Protein AF-A0AAD4IG15-F1 (afdb_monomer_lite)

Foldseek 3Di:
DDPPPDCPLQVLVVVPPPQDPVNDDDDDPQPGLQNCVQPVVDDQCNDPPRNVVDVVVVVSVVVVVQSLLLVCLVDVVQLQDAWDFPDDVQCDPHNPDGHIQGQQDWDDPDPNDDTDRNSQVSDQCCPVVSHDHRDDDDDDPVCVVPVSDRPDPPDD

pLDDT: mean 74.79, std 19.44, range [25.77, 97.5]

Sequence (156 aa):
MQVKNYYQVQNFIYGLSFVNSADTISTDAGINPHGLGHTGVGGDIRDIYSSPNDPLFWLHHIQLDYMWALWQARDPARLTDISGPRTIEGFGPSPDAVEQSTVDKSVWMGFMGDDIEAGALLDTMNREAGGVLCYKYEDSPLLAVRNLQIPRSQKA

Organism: NCBI:txid48097

Structure (mmCIF, N/CA/C/O backbone):
data_AF-A0AAD4IG15-F1
#
_entry.id   AF-A0AAD4IG15-F1
#
loop_
_atom_site.group_PDB
_atom_site.id
_atom_site.type_symbol
_atom_site.label_atom_id
_atom_site.label_alt_id
_atom_site.label_comp_id
_atom_site.label_asym_id
_atom_site.label_entity_id
_atom_site.label_seq_id
_atom_site.pdbx_PDB_ins_code
_atom_site.Cartn_x
_atom_site.Cartn_y
_atom_site.Cartn_z
_atom_site.occupancy
_atom_site.B_iso_or_equiv
_atom_site.auth_seq_id
_atom_site.auth_comp_id
_atom_site.auth_asym_id
_atom_site.auth_atom_id
_atom_site.pdbx_PDB_model_num
ATOM 1 N N . MET A 1 1 ? 0.345 25.148 14.067 1.00 33.22 1 MET A N 1
ATOM 2 C CA . MET A 1 1 ? 0.190 24.025 13.122 1.00 33.22 1 MET A CA 1
ATOM 3 C C . MET A 1 1 ? 1.005 22.873 13.688 1.00 33.22 1 MET A C 1
ATOM 5 O O . MET A 1 1 ? 2.217 23.003 13.778 1.00 33.22 1 MET A O 1
ATOM 9 N N . GLN A 1 2 ? 0.356 21.848 14.240 1.00 27.39 2 GLN A N 1
ATOM 10 C CA . GLN A 1 2 ? 1.059 20.704 14.826 1.00 27.39 2 GLN A CA 1
ATOM 11 C C . GLN A 1 2 ? 1.597 19.858 13.670 1.00 27.39 2 GLN A C 1
ATOM 13 O O . GLN A 1 2 ? 0.814 19.349 12.872 1.00 27.39 2 GLN A O 1
ATOM 18 N N . VAL A 1 3 ? 2.919 19.760 13.542 1.00 25.77 3 VAL A N 1
ATOM 19 C CA . VAL A 1 3 ? 3.549 18.844 12.588 1.00 25.77 3 VAL A CA 1
ATOM 20 C C . VAL A 1 3 ? 3.219 17.433 13.067 1.00 25.77 3 VAL A C 1
ATOM 22 O O . VAL A 1 3 ? 3.716 16.999 14.106 1.00 25.77 3 VAL A O 1
ATOM 25 N N . LYS A 1 4 ? 2.312 16.741 12.371 1.00 31.03 4 LYS A N 1
ATOM 26 C CA . LYS A 1 4 ? 2.096 15.314 12.603 1.00 31.03 4 LYS A CA 1
ATOM 27 C C . LYS A 1 4 ? 3.362 14.598 12.137 1.00 31.03 4 LYS A C 1
ATOM 29 O O . LYS A 1 4 ? 3.704 14.644 10.960 1.00 31.03 4 LYS A O 1
ATOM 34 N N . ASN A 1 5 ? 4.079 13.977 13.068 1.00 37.56 5 ASN A N 1
ATOM 35 C CA . ASN A 1 5 ? 5.175 13.077 12.734 1.00 37.56 5 ASN A CA 1
ATOM 36 C C . ASN A 1 5 ? 4.553 11.787 12.195 1.00 37.56 5 ASN A C 1
ATOM 38 O O . ASN A 1 5 ? 4.187 10.906 12.971 1.00 37.56 5 ASN A O 1
ATOM 42 N N . TYR A 1 6 ? 4.369 11.706 10.878 1.00 40.28 6 TYR A N 1
ATOM 43 C CA . TYR A 1 6 ? 3.882 10.494 10.231 1.00 40.28 6 TYR A CA 1
ATOM 44 C C . TYR A 1 6 ? 4.906 9.379 10.450 1.00 40.28 6 TYR A C 1
ATOM 46 O O . TYR A 1 6 ? 6.049 9.451 9.988 1.00 40.28 6 TYR A O 1
ATOM 54 N N . TYR A 1 7 ? 4.514 8.337 11.179 1.00 46.66 7 TYR A N 1
ATOM 55 C CA . TYR A 1 7 ? 5.307 7.118 11.258 1.00 46.66 7 TYR A CA 1
ATOM 56 C C . TYR A 1 7 ? 5.137 6.388 9.933 1.00 46.66 7 TYR A C 1
ATOM 58 O O . TYR A 1 7 ? 4.217 5.589 9.795 1.00 46.66 7 TYR A O 1
ATOM 66 N N . GLN A 1 8 ? 6.005 6.675 8.960 1.00 52.53 8 GLN A N 1
ATOM 67 C CA . GLN A 1 8 ? 6.015 5.943 7.697 1.00 52.53 8 GLN A CA 1
ATOM 68 C C . GLN A 1 8 ? 6.027 4.437 7.971 1.00 52.53 8 GLN A C 1
ATOM 70 O O . GLN A 1 8 ? 6.724 3.984 8.886 1.00 52.53 8 GLN A O 1
ATOM 75 N N . VAL A 1 9 ? 5.304 3.663 7.157 1.00 53.50 9 VAL A N 1
ATOM 76 C CA . VAL A 1 9 ? 5.337 2.192 7.208 1.00 53.50 9 VAL A CA 1
ATOM 77 C C . VAL A 1 9 ? 6.789 1.712 7.238 1.00 53.50 9 VAL A C 1
ATOM 79 O O . VAL A 1 9 ? 7.121 0.848 8.034 1.00 53.50 9 VAL A O 1
ATOM 82 N N . GLN A 1 10 ? 7.697 2.381 6.524 1.00 54.78 10 GLN A N 1
ATOM 83 C CA . GLN A 1 10 ? 9.131 2.102 6.570 1.00 54.78 10 GLN A CA 1
ATOM 84 C C . GLN A 1 10 ? 9.770 2.194 7.967 1.00 54.78 10 GLN A C 1
ATOM 86 O O . GLN A 1 10 ? 10.540 1.322 8.360 1.00 54.78 10 GLN A O 1
ATOM 91 N N . ASN A 1 11 ? 9.418 3.200 8.764 1.00 51.12 11 ASN A N 1
ATOM 92 C CA . ASN A 1 11 ? 9.900 3.321 10.143 1.00 51.12 11 ASN A CA 1
ATOM 93 C C . ASN A 1 11 ? 9.274 2.274 11.067 1.00 51.12 11 ASN A C 1
ATOM 95 O O . ASN A 1 11 ? 9.902 1.828 12.025 1.00 51.12 11 ASN A O 1
ATOM 99 N N . PHE A 1 12 ? 8.052 1.837 10.767 1.00 52.81 12 PHE A N 1
ATOM 100 C CA . PHE A 1 12 ? 7.450 0.693 11.437 1.00 52.81 12 PHE A CA 1
ATOM 101 C C . PHE A 1 12 ? 8.146 -0.620 11.086 1.00 52.81 12 PHE A C 1
ATOM 103 O O . PHE A 1 12 ? 8.389 -1.412 11.990 1.00 52.81 12 PHE A O 1
ATOM 110 N N . ILE A 1 13 ? 8.534 -0.812 9.826 1.00 55.16 13 ILE A N 1
ATOM 111 C CA . ILE A 1 13 ? 9.355 -1.939 9.376 1.00 55.16 13 ILE A CA 1
ATOM 112 C C . ILE A 1 13 ? 10.675 -1.964 10.142 1.00 55.16 13 ILE A C 1
ATOM 114 O O . ILE A 1 13 ? 11.043 -3.010 10.660 1.00 55.16 13 ILE A O 1
ATOM 118 N N . TYR A 1 14 ? 11.343 -0.820 10.303 1.00 52.53 14 TYR A N 1
ATOM 119 C CA . TYR A 1 14 ? 12.549 -0.731 11.132 1.00 52.53 14 TYR A CA 1
ATOM 120 C C . TYR A 1 14 ? 12.302 -1.041 12.613 1.00 52.53 14 TYR A C 1
ATOM 122 O O . TYR A 1 14 ? 13.178 -1.567 13.294 1.00 52.53 14 TYR A O 1
ATOM 130 N N . GLY A 1 15 ? 11.109 -0.727 13.120 1.00 47.38 15 GLY A N 1
ATOM 131 C CA . GLY A 1 15 ? 10.677 -1.059 14.479 1.00 47.38 15 GLY A CA 1
ATOM 132 C C . GLY A 1 15 ? 10.154 -2.492 14.653 1.00 47.38 15 GLY A C 1
ATOM 133 O O . GLY A 1 15 ? 9.906 -2.912 15.786 1.00 47.38 15 GLY A O 1
ATOM 134 N N . LEU A 1 16 ? 9.955 -3.249 13.570 1.00 53.47 16 LEU A N 1
ATOM 135 C CA . LEU A 1 16 ? 9.770 -4.694 13.610 1.00 53.47 16 LEU A CA 1
ATOM 136 C C . LEU A 1 16 ? 11.175 -5.296 13.720 1.00 53.47 16 LEU A C 1
ATOM 138 O O . LEU A 1 16 ? 11.913 -5.380 12.748 1.00 53.47 16 LEU A O 1
ATOM 142 N N . SER A 1 17 ? 11.569 -5.677 14.930 1.00 46.38 17 SER A N 1
ATOM 143 C CA . SER A 1 17 ? 12.915 -6.127 15.315 1.00 46.38 17 SER A CA 1
ATOM 144 C C . SER A 1 17 ? 13.363 -7.478 14.723 1.00 46.38 17 SER A C 1
ATOM 146 O O . SER A 1 17 ? 13.989 -8.286 15.409 1.00 46.38 17 SER A O 1
ATOM 148 N N . PHE A 1 18 ? 13.039 -7.759 13.459 1.00 45.78 18 PHE A N 1
ATOM 149 C CA . PHE A 1 18 ? 13.579 -8.899 12.719 1.00 45.78 18 PHE A CA 1
ATOM 150 C C . PHE A 1 18 ? 14.897 -8.570 12.003 1.00 45.78 18 PHE A C 1
ATOM 152 O O . PHE A 1 18 ? 15.659 -9.487 11.716 1.00 45.78 18 PHE A O 1
ATOM 159 N N . VAL A 1 19 ? 15.180 -7.288 11.743 1.00 43.41 19 VAL A N 1
ATOM 160 C CA . VAL A 1 19 ? 16.442 -6.825 11.149 1.00 43.41 19 VAL A CA 1
ATOM 161 C C . VAL A 1 19 ? 17.394 -6.458 12.285 1.00 43.41 19 VAL A C 1
ATOM 163 O O . VAL A 1 19 ? 17.076 -5.600 13.112 1.00 43.41 19 VAL A O 1
ATOM 166 N N . ASN A 1 20 ? 18.537 -7.139 12.379 1.00 49.00 20 ASN A N 1
ATOM 167 C CA . ASN A 1 20 ? 19.587 -6.758 13.322 1.00 49.00 20 ASN A CA 1
ATOM 168 C C . ASN A 1 20 ? 20.043 -5.329 12.998 1.00 49.00 20 ASN A C 1
ATOM 170 O O . ASN A 1 20 ? 20.046 -4.948 11.835 1.00 49.00 20 ASN A O 1
ATOM 174 N N . SER A 1 21 ? 20.500 -4.547 13.977 1.00 54.69 21 SER A N 1
ATOM 175 C CA . SER A 1 21 ? 21.070 -3.220 13.698 1.00 54.69 21 SER A CA 1
ATOM 176 C C . SER A 1 21 ? 22.253 -3.275 12.720 1.00 54.69 21 SER A C 1
ATOM 178 O O . SER A 1 21 ? 22.519 -2.295 12.033 1.00 54.69 21 SER A O 1
ATOM 180 N N . ALA A 1 22 ? 22.928 -4.427 12.633 1.00 52.38 22 ALA A N 1
ATOM 181 C CA . ALA A 1 22 ? 23.958 -4.724 11.637 1.00 52.38 22 ALA A CA 1
ATOM 182 C C . ALA A 1 22 ? 23.412 -5.004 10.218 1.00 52.38 22 ALA A C 1
ATOM 184 O O . ALA A 1 22 ? 24.139 -4.812 9.248 1.00 52.38 22 ALA A O 1
ATOM 185 N N . ASP A 1 23 ? 22.152 -5.430 10.105 1.00 48.62 23 ASP A N 1
ATOM 186 C CA . ASP A 1 23 ? 21.441 -5.693 8.846 1.00 48.62 23 ASP A CA 1
ATOM 187 C C . ASP A 1 23 ? 20.561 -4.494 8.426 1.00 48.62 23 ASP A C 1
ATOM 189 O O . ASP A 1 23 ? 19.913 -4.514 7.377 1.00 48.62 23 ASP A O 1
ATOM 193 N N . THR A 1 24 ? 20.513 -3.437 9.247 1.00 49.44 24 THR A N 1
ATOM 194 C CA . THR A 1 24 ? 19.783 -2.203 8.954 1.00 49.44 24 THR A CA 1
ATOM 195 C C . THR A 1 24 ? 20.543 -1.394 7.910 1.00 49.44 24 THR A C 1
ATOM 197 O O . THR A 1 24 ? 21.614 -0.853 8.179 1.00 4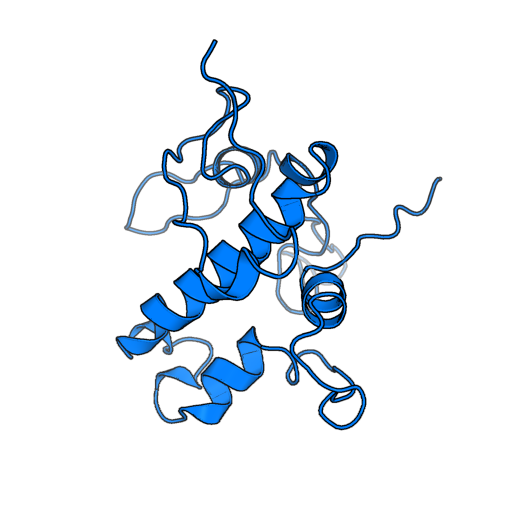9.44 24 THR A O 1
ATOM 200 N N . ILE A 1 25 ? 19.969 -1.265 6.717 1.00 51.50 25 ILE A N 1
ATOM 201 C CA . ILE A 1 25 ? 20.515 -0.409 5.662 1.00 51.50 25 ILE A CA 1
ATOM 202 C C . ILE A 1 25 ? 19.867 0.976 5.767 1.00 51.50 25 ILE A C 1
ATOM 204 O O . ILE A 1 25 ? 18.659 1.087 5.957 1.00 51.50 25 ILE A O 1
ATOM 208 N N . SER A 1 26 ? 20.665 2.040 5.647 1.00 50.50 26 SER A N 1
ATOM 209 C CA . SER A 1 26 ? 20.160 3.413 5.518 1.00 50.50 26 SER A CA 1
ATOM 210 C C . SER A 1 26 ? 19.257 3.523 4.281 1.00 50.50 26 SER A C 1
ATOM 212 O O . SER A 1 26 ? 19.725 3.290 3.168 1.00 50.50 26 SER A O 1
ATOM 214 N N . THR A 1 27 ? 17.978 3.871 4.454 1.00 46.50 27 THR A N 1
ATOM 215 C CA . THR A 1 27 ? 17.036 4.034 3.331 1.00 46.50 27 THR A CA 1
ATOM 216 C C . THR A 1 27 ? 17.170 5.373 2.632 1.00 46.50 27 THR A C 1
ATOM 218 O O . THR A 1 27 ? 16.882 6.396 3.246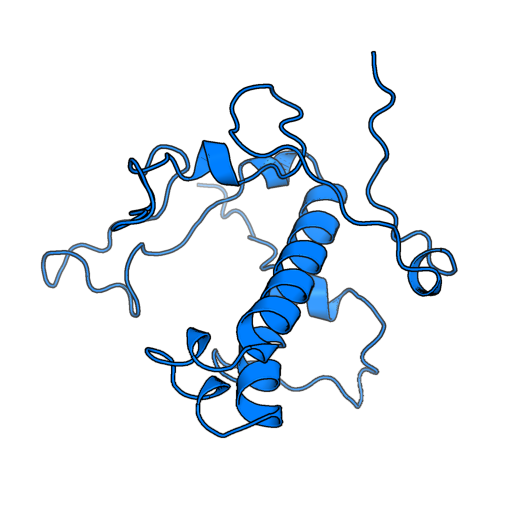 1.00 46.50 27 THR A O 1
ATOM 221 N N . ASP A 1 28 ? 17.410 5.325 1.324 1.00 51.06 28 ASP A N 1
ATOM 222 C CA . ASP A 1 28 ? 16.763 6.221 0.357 1.00 51.06 28 ASP A CA 1
ATOM 223 C C . ASP A 1 28 ? 15.543 5.508 -0.265 1.00 51.06 28 ASP A C 1
ATOM 225 O O . ASP A 1 28 ? 15.288 4.334 0.027 1.00 51.06 28 ASP A O 1
ATOM 229 N N . ALA A 1 29 ? 14.772 6.184 -1.127 1.00 51.66 29 ALA A N 1
ATOM 230 C CA . ALA A 1 29 ? 13.523 5.675 -1.722 1.00 51.66 29 ALA A CA 1
ATOM 231 C C . ALA A 1 29 ? 13.624 4.278 -2.390 1.00 51.66 29 ALA A C 1
ATOM 233 O O . ALA A 1 29 ? 12.605 3.610 -2.560 1.00 51.66 29 ALA A O 1
ATOM 234 N N . GLY A 1 30 ? 14.834 3.805 -2.721 1.00 51.62 30 GLY A N 1
ATOM 235 C CA . GLY A 1 30 ? 15.094 2.476 -3.291 1.00 51.62 30 GLY A CA 1
ATOM 236 C C . GLY A 1 30 ? 15.522 1.373 -2.308 1.00 51.62 30 GLY A C 1
ATOM 237 O O . GLY A 1 30 ? 15.544 0.212 -2.702 1.00 51.62 30 GLY A O 1
ATOM 238 N N . ILE A 1 31 ? 15.852 1.682 -1.046 1.00 65.88 31 ILE A N 1
ATOM 239 C CA . ILE A 1 31 ? 16.465 0.720 -0.101 1.00 65.88 31 ILE A CA 1
ATOM 240 C C . ILE A 1 31 ? 15.487 0.303 1.016 1.00 65.88 31 ILE A C 1
ATOM 242 O O . ILE A 1 31 ? 15.847 0.127 2.169 1.00 65.88 31 ILE A O 1
ATOM 246 N N . ASN A 1 32 ? 14.206 0.150 0.695 1.00 73.38 32 ASN A N 1
ATOM 247 C CA . ASN A 1 32 ? 13.161 -0.334 1.612 1.00 73.38 32 ASN A CA 1
ATOM 248 C C . ASN A 1 32 ? 12.687 -1.743 1.216 1.00 73.38 32 ASN A C 1
ATOM 250 O O . ASN A 1 32 ? 12.979 -2.159 0.099 1.00 73.38 32 ASN A O 1
ATOM 254 N N . PRO A 1 33 ? 11.923 -2.487 2.045 1.00 79.38 33 PRO A N 1
ATOM 255 C CA . PRO A 1 33 ? 11.450 -3.813 1.654 1.00 79.38 33 PRO A CA 1
ATOM 256 C C . PRO A 1 33 ? 10.658 -3.846 0.352 1.00 79.38 33 PRO A C 1
ATOM 258 O O . PRO A 1 33 ? 10.801 -4.816 -0.381 1.00 79.38 33 PRO A O 1
ATOM 261 N N . HIS A 1 34 ? 9.894 -2.799 0.016 1.00 85.94 34 HIS A N 1
ATOM 262 C CA . HIS A 1 34 ? 9.213 -2.728 -1.278 1.00 85.94 34 HIS A CA 1
ATOM 263 C C . HIS A 1 34 ? 10.224 -2.717 -2.438 1.00 85.94 34 HIS A C 1
ATOM 265 O O . HIS A 1 34 ? 10.157 -3.584 -3.307 1.00 85.94 34 HIS A O 1
ATOM 271 N N . GLY A 1 35 ? 11.200 -1.805 -2.417 1.00 84.06 35 GLY A N 1
ATOM 272 C CA . GLY A 1 35 ? 12.236 -1.687 -3.449 1.00 84.06 35 GLY A CA 1
ATOM 273 C C . GLY A 1 35 ? 13.225 -2.859 -3.481 1.00 84.06 35 GLY A C 1
ATOM 274 O O . GLY A 1 35 ? 13.579 -3.340 -4.559 1.00 84.06 35 GLY A O 1
ATOM 275 N N . LEU A 1 36 ? 13.642 -3.359 -2.315 1.00 85.00 36 LEU A N 1
ATOM 276 C CA . LEU A 1 36 ? 14.558 -4.495 -2.187 1.00 85.00 36 LEU A CA 1
ATOM 277 C C . LEU A 1 36 ? 13.899 -5.821 -2.568 1.00 85.00 36 LEU A C 1
ATOM 279 O O . LEU A 1 36 ? 14.582 -6.669 -3.131 1.00 85.00 36 LEU A O 1
ATOM 283 N N . GLY A 1 37 ? 12.600 -6.000 -2.316 1.00 87.50 37 GLY A N 1
ATOM 284 C CA . GLY A 1 37 ? 11.865 -7.179 -2.781 1.00 87.50 37 GLY A CA 1
ATOM 285 C C . GLY A 1 37 ? 11.854 -7.265 -4.307 1.00 87.50 37 GLY A C 1
ATOM 286 O O . GLY A 1 37 ? 12.265 -8.279 -4.867 1.00 87.50 37 GLY A O 1
ATOM 287 N N . HIS A 1 38 ? 11.513 -6.160 -4.980 1.00 91.81 38 HIS A N 1
ATOM 288 C CA . HIS A 1 38 ? 11.575 -6.060 -6.446 1.00 91.81 38 HIS A CA 1
ATOM 289 C C . HIS A 1 38 ? 13.002 -6.265 -6.981 1.00 91.81 38 HIS A C 1
ATOM 291 O O . HIS A 1 38 ? 13.239 -7.053 -7.896 1.00 91.81 38 HIS A O 1
ATOM 297 N N . THR A 1 39 ? 13.985 -5.577 -6.391 1.00 89.69 39 THR A N 1
ATOM 298 C CA . THR A 1 39 ? 15.382 -5.611 -6.864 1.00 89.69 39 THR A CA 1
ATOM 299 C C . THR A 1 39 ? 16.062 -6.955 -6.605 1.00 89.69 39 THR A C 1
ATOM 301 O O . THR A 1 39 ? 16.881 -7.382 -7.416 1.00 89.69 39 THR A O 1
ATOM 304 N N . GLY A 1 40 ? 15.736 -7.615 -5.492 1.00 88.62 40 GLY A N 1
ATOM 305 C CA . GLY A 1 40 ? 16.338 -8.881 -5.079 1.00 88.62 40 GLY A CA 1
ATOM 306 C C . GLY A 1 40 ? 15.946 -10.059 -5.966 1.00 88.62 40 GLY A C 1
ATOM 307 O O . GLY A 1 40 ? 16.762 -10.955 -6.166 1.00 88.62 40 GLY A O 1
ATOM 308 N N . VAL A 1 41 ? 14.733 -10.044 -6.528 1.00 92.31 41 VAL A N 1
ATOM 309 C CA . VAL A 1 41 ? 14.300 -11.036 -7.525 1.00 92.31 41 VAL A CA 1
ATOM 310 C C . VAL A 1 41 ? 14.882 -10.705 -8.905 1.00 92.31 41 VAL A C 1
ATOM 312 O O . VAL A 1 41 ? 15.453 -11.577 -9.558 1.00 92.31 41 VAL A O 1
ATOM 315 N N . GLY A 1 42 ? 14.811 -9.437 -9.330 1.00 91.06 42 GLY A N 1
ATOM 316 C CA . GLY A 1 42 ? 15.276 -9.012 -10.654 1.00 91.06 42 GLY A CA 1
ATOM 317 C C . GLY A 1 42 ? 14.337 -9.435 -11.794 1.00 91.06 42 GLY A C 1
ATOM 318 O O . GLY A 1 42 ? 13.265 -9.972 -11.564 1.00 91.06 42 GLY A O 1
ATOM 319 N N . GLY A 1 43 ?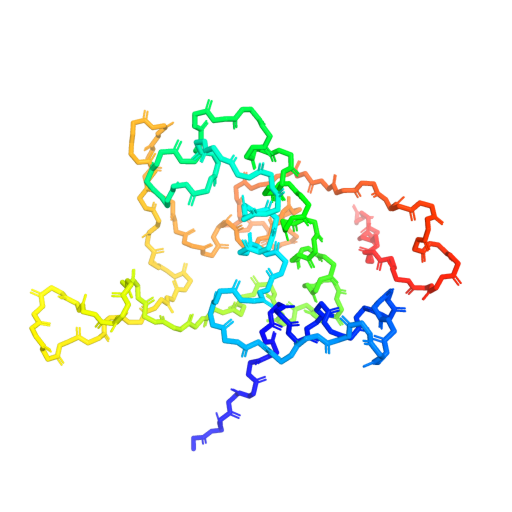 14.721 -9.177 -13.048 1.00 93.19 43 GLY A N 1
ATOM 320 C CA . GLY A 1 43 ? 13.833 -9.427 -14.196 1.00 93.19 43 GLY A CA 1
ATOM 321 C C . GLY A 1 43 ? 12.659 -8.442 -14.257 1.00 93.19 43 GLY A C 1
ATOM 322 O O . GLY A 1 43 ? 12.837 -7.268 -13.920 1.00 93.19 43 GLY A O 1
ATOM 323 N N . ASP A 1 44 ? 11.486 -8.919 -14.686 1.00 94.19 44 ASP A N 1
ATOM 324 C CA . ASP A 1 44 ? 10.299 -8.086 -14.940 1.00 94.19 44 ASP A CA 1
ATOM 325 C C . ASP A 1 44 ? 9.758 -7.429 -13.665 1.00 94.19 44 ASP A C 1
ATOM 327 O O . ASP A 1 44 ? 9.411 -6.251 -13.691 1.00 94.19 44 ASP A O 1
ATOM 331 N N . ILE A 1 45 ? 9.785 -8.120 -12.518 1.00 95.00 45 ILE A N 1
ATOM 332 C CA . ILE A 1 45 ? 9.336 -7.557 -11.231 1.00 95.00 45 ILE A CA 1
ATOM 333 C C . ILE A 1 45 ? 10.142 -6.316 -10.800 1.00 95.00 45 ILE A C 1
ATOM 335 O O . ILE A 1 45 ? 9.667 -5.511 -10.007 1.00 95.00 45 ILE A O 1
ATOM 339 N N . ARG A 1 46 ? 11.356 -6.113 -11.330 1.00 93.25 46 ARG A N 1
ATOM 340 C CA . ARG A 1 46 ? 12.173 -4.926 -11.026 1.00 93.25 46 ARG A CA 1
ATOM 341 C C . ARG A 1 46 ? 11.726 -3.682 -11.802 1.00 93.25 46 ARG A C 1
ATOM 343 O O . ARG A 1 46 ? 12.081 -2.570 -11.413 1.00 93.25 46 ARG A O 1
ATOM 350 N N . ASP A 1 47 ? 11.005 -3.843 -12.906 1.00 92.81 47 ASP A N 1
ATOM 351 C CA . ASP A 1 47 ? 10.549 -2.725 -13.727 1.00 92.81 47 ASP A CA 1
ATOM 352 C C . ASP A 1 47 ? 9.301 -2.067 -13.117 1.00 92.81 47 ASP A C 1
ATOM 354 O O . ASP A 1 47 ? 8.277 -2.708 -12.896 1.00 92.81 47 ASP A O 1
ATOM 358 N N . ILE A 1 48 ? 9.362 -0.761 -12.845 1.00 87.75 48 ILE A N 1
ATOM 359 C CA . ILE A 1 48 ? 8.297 -0.051 -12.115 1.00 87.75 48 ILE A CA 1
ATOM 360 C C . ILE A 1 48 ? 6.935 -0.077 -12.830 1.00 87.75 48 ILE A C 1
ATOM 362 O O . ILE A 1 48 ? 5.903 0.005 -12.168 1.00 87.75 48 ILE A O 1
ATOM 366 N N . TYR A 1 49 ? 6.913 -0.212 -14.158 1.00 89.00 49 TYR A N 1
ATOM 367 C CA . TYR A 1 49 ? 5.682 -0.176 -14.950 1.00 89.00 49 TYR A CA 1
ATOM 368 C C . TYR A 1 49 ? 5.144 -1.571 -15.258 1.00 89.00 49 TYR A C 1
ATOM 370 O O . TYR A 1 49 ? 3.933 -1.771 -15.306 1.00 89.00 49 TYR A O 1
ATOM 378 N N . SER A 1 50 ? 6.040 -2.529 -15.483 1.00 94.75 50 SER A N 1
ATOM 379 C CA . SER A 1 50 ? 5.703 -3.886 -15.918 1.00 94.75 50 SER A CA 1
ATOM 380 C C . SER A 1 50 ? 5.863 -4.948 -14.833 1.00 94.75 50 SER A C 1
ATOM 382 O O . SER A 1 50 ? 5.545 -6.108 -15.085 1.00 94.75 50 SER A O 1
ATOM 384 N N . SER A 1 51 ? 6.246 -4.566 -13.609 1.00 96.25 51 SER A N 1
ATOM 385 C CA . SER A 1 51 ? 6.396 -5.496 -12.483 1.00 96.25 51 SER A CA 1
ATOM 386 C C . SER A 1 51 ? 5.206 -6.426 -12.221 1.00 96.25 51 SER A C 1
ATOM 388 O O . SER A 1 51 ? 5.471 -7.585 -11.899 1.00 96.25 51 SER A O 1
ATOM 390 N N . PRO A 1 52 ? 3.925 -6.039 -12.427 1.00 95.38 52 PRO A N 1
ATOM 391 C CA . PRO A 1 52 ? 2.803 -6.969 -12.270 1.00 95.38 52 PRO A CA 1
ATOM 392 C C . PRO A 1 52 ? 2.777 -8.146 -13.262 1.00 95.38 52 PRO A C 1
ATOM 394 O O . PRO A 1 52 ? 1.987 -9.072 -13.066 1.00 95.38 52 PRO A O 1
ATOM 397 N N . ASN A 1 53 ? 3.606 -8.134 -14.316 1.00 96.31 53 ASN A N 1
ATOM 398 C CA . ASN A 1 53 ? 3.745 -9.258 -15.251 1.00 96.31 53 ASN A CA 1
ATOM 399 C C . ASN A 1 53 ? 4.420 -10.478 -14.606 1.00 96.31 53 ASN A C 1
ATOM 401 O O . ASN A 1 53 ? 4.201 -11.603 -15.057 1.00 96.31 53 ASN A O 1
ATOM 405 N N . ASP A 1 54 ? 5.220 -10.275 -13.555 1.00 97.50 54 ASP A N 1
ATOM 406 C CA . ASP A 1 54 ? 5.798 -11.361 -12.770 1.00 97.50 54 ASP A CA 1
ATOM 407 C C . ASP A 1 54 ? 4.800 -11.807 -11.680 1.00 97.50 54 ASP A C 1
ATOM 409 O O . ASP A 1 54 ? 4.400 -10.991 -10.845 1.00 97.50 54 ASP A O 1
ATOM 413 N N . PRO A 1 55 ? 4.399 -13.091 -11.613 1.00 96.88 55 PRO A N 1
ATOM 414 C CA . PRO A 1 55 ? 3.473 -13.576 -10.588 1.00 96.88 55 PRO A CA 1
ATOM 415 C C . PRO A 1 55 ? 3.926 -13.321 -9.141 1.00 96.88 55 PRO A C 1
ATOM 417 O O . PRO A 1 55 ? 3.082 -13.221 -8.246 1.00 96.88 55 PRO A O 1
ATOM 420 N N . LEU A 1 56 ? 5.236 -13.201 -8.889 1.00 96.44 56 LEU A N 1
ATOM 421 C CA . LEU A 1 56 ? 5.778 -12.900 -7.562 1.00 96.44 56 LEU A CA 1
ATOM 422 C C . LEU A 1 56 ? 5.425 -11.488 -7.081 1.00 96.44 56 LEU A C 1
ATOM 424 O O . LEU A 1 56 ? 5.421 -11.259 -5.871 1.00 96.44 56 LEU A O 1
ATOM 428 N N . PHE A 1 57 ? 5.058 -10.572 -7.985 1.00 96.31 57 PHE A N 1
ATOM 429 C CA . PHE A 1 57 ? 4.584 -9.228 -7.649 1.00 96.31 57 PHE A CA 1
ATOM 430 C C . PHE A 1 57 ? 3.452 -9.266 -6.624 1.00 96.31 57 PHE A C 1
ATOM 432 O O . PHE A 1 57 ? 3.478 -8.549 -5.625 1.00 96.31 57 PHE A O 1
ATOM 439 N N . TRP A 1 58 ? 2.476 -10.147 -6.843 1.00 95.88 58 TRP A N 1
ATOM 440 C CA . TRP A 1 58 ? 1.291 -10.236 -5.999 1.00 95.88 58 TRP A CA 1
ATOM 441 C C . TRP A 1 58 ? 1.634 -10.75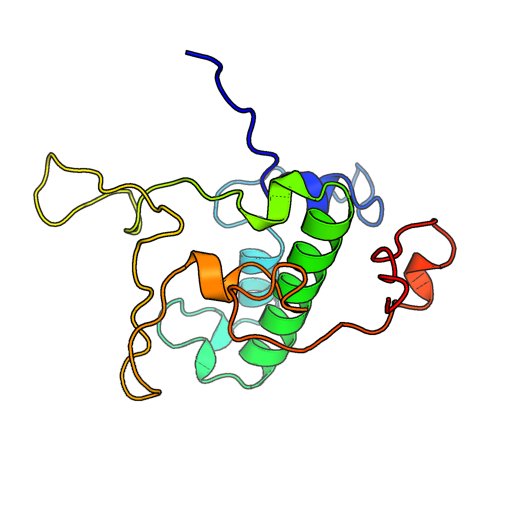7 -4.604 1.00 95.88 58 TRP A C 1
ATOM 443 O O . TRP A 1 58 ? 1.159 -10.210 -3.615 1.00 95.88 58 TRP A O 1
ATOM 453 N N . LEU A 1 59 ? 2.511 -11.760 -4.501 1.00 95.69 59 LEU A N 1
ATOM 454 C CA . LEU A 1 59 ? 2.961 -12.282 -3.205 1.00 95.69 59 LEU A CA 1
ATOM 455 C C . LEU A 1 59 ? 3.790 -11.249 -2.430 1.00 95.69 59 LEU A C 1
ATOM 457 O O . LEU A 1 59 ? 3.625 -11.110 -1.218 1.00 95.69 59 LEU A O 1
ATOM 461 N N . HIS A 1 60 ? 4.642 -10.500 -3.131 1.00 93.31 60 HIS A N 1
ATOM 462 C CA . HIS A 1 60 ? 5.413 -9.400 -2.555 1.00 93.31 60 HIS A CA 1
ATOM 463 C C . HIS A 1 60 ? 4.502 -8.302 -1.991 1.00 93.31 60 HIS A C 1
ATOM 465 O O . HIS A 1 60 ? 4.624 -7.929 -0.824 1.00 93.31 60 HIS A O 1
ATOM 471 N N . HIS A 1 61 ? 3.527 -7.832 -2.773 1.00 95.19 61 HIS A N 1
ATOM 472 C CA . HIS A 1 61 ? 2.602 -6.779 -2.338 1.00 95.19 61 HIS A CA 1
ATOM 473 C C . HIS A 1 61 ? 1.606 -7.233 -1.268 1.00 95.19 61 HIS A C 1
ATOM 475 O O . HIS A 1 61 ? 1.264 -6.433 -0.402 1.00 95.19 61 HIS A O 1
ATOM 481 N N . ILE A 1 62 ? 1.225 -8.514 -1.229 1.00 94.56 62 ILE A N 1
ATOM 482 C CA . ILE A 1 62 ? 0.464 -9.087 -0.104 1.00 94.56 62 ILE A CA 1
ATOM 483 C C . ILE A 1 62 ? 1.248 -8.952 1.211 1.00 94.56 62 ILE A C 1
ATOM 485 O O . ILE A 1 62 ? 0.686 -8.584 2.242 1.00 94.56 62 ILE A O 1
ATOM 489 N N . GLN A 1 63 ? 2.558 -9.210 1.196 1.00 89.31 63 GLN A N 1
ATOM 490 C CA . GLN A 1 63 ? 3.386 -9.060 2.393 1.00 89.31 63 GLN A CA 1
ATOM 491 C C . GLN A 1 63 ? 3.513 -7.587 2.824 1.00 89.31 63 GLN A C 1
ATOM 493 O O . GLN A 1 63 ? 3.520 -7.301 4.024 1.00 89.31 63 GLN A O 1
ATOM 498 N N . LEU A 1 64 ? 3.575 -6.649 1.874 1.00 89.44 64 LEU A N 1
ATOM 499 C CA . LEU A 1 64 ? 3.581 -5.212 2.170 1.00 89.44 64 LEU A CA 1
ATOM 500 C C . LEU A 1 64 ? 2.254 -4.744 2.776 1.00 89.44 64 LEU A C 1
ATOM 502 O O . LEU A 1 64 ? 2.265 -4.035 3.784 1.00 89.44 64 LEU A O 1
ATOM 506 N N . ASP A 1 65 ? 1.128 -5.189 2.219 1.00 92.94 65 ASP A N 1
ATOM 507 C CA . ASP A 1 65 ? -0.208 -4.909 2.748 1.00 92.94 65 ASP A CA 1
ATOM 508 C C . ASP A 1 65 ? -0.392 -5.498 4.156 1.00 92.94 65 ASP A C 1
ATOM 510 O O . ASP A 1 65 ? -0.882 -4.823 5.061 1.00 92.94 65 ASP A O 1
ATOM 514 N N . TYR A 1 66 ? 0.117 -6.709 4.410 1.00 87.56 66 TYR A N 1
ATOM 515 C CA . TYR A 1 66 ? 0.125 -7.282 5.757 1.00 87.56 66 TYR A CA 1
ATOM 516 C C . TYR A 1 66 ? 0.917 -6.426 6.754 1.00 87.56 66 TYR A C 1
ATOM 518 O O . TYR A 1 66 ? 0.470 -6.177 7.878 1.00 87.56 66 TYR A O 1
ATOM 526 N N . MET A 1 67 ? 2.090 -5.936 6.350 1.00 84.50 67 MET A N 1
ATOM 527 C CA . MET A 1 67 ? 2.911 -5.058 7.186 1.00 84.50 67 MET A CA 1
ATOM 528 C C . MET A 1 67 ? 2.209 -3.722 7.457 1.00 84.50 67 MET A C 1
ATOM 530 O O . MET A 1 67 ? 2.277 -3.217 8.579 1.00 84.50 67 MET A O 1
ATOM 534 N N . TRP A 1 68 ? 1.482 -3.180 6.483 1.00 86.12 68 TRP A N 1
ATOM 535 C CA . TRP A 1 68 ? 0.648 -1.997 6.674 1.00 86.12 68 TRP A CA 1
ATOM 536 C C . TRP A 1 68 ? -0.529 -2.257 7.629 1.00 86.12 68 TRP A C 1
ATOM 538 O O . TRP A 1 68 ? -0.721 -1.492 8.577 1.00 86.12 68 TRP A O 1
ATOM 548 N N . ALA A 1 69 ? -1.225 -3.389 7.503 1.00 86.06 69 ALA A N 1
ATOM 549 C CA . ALA A 1 69 ? -2.291 -3.781 8.427 1.00 86.06 69 ALA A CA 1
ATOM 550 C C . ALA A 1 69 ? -1.783 -3.938 9.876 1.00 86.06 69 ALA A C 1
ATOM 552 O O . ALA A 1 69 ? -2.435 -3.491 10.824 1.00 86.06 69 ALA A O 1
ATOM 553 N N . LEU A 1 70 ? -0.589 -4.517 10.069 1.00 82.19 70 LEU A N 1
ATOM 554 C CA . LEU A 1 70 ? 0.069 -4.600 11.381 1.00 82.19 70 LEU A CA 1
ATOM 555 C C . LEU A 1 70 ? 0.461 -3.220 11.934 1.00 82.19 70 LEU A C 1
ATOM 557 O O . LEU A 1 70 ? 0.485 -3.024 13.152 1.00 82.19 70 LEU A O 1
ATOM 561 N N . TRP A 1 71 ? 0.786 -2.258 11.071 1.00 82.31 71 TRP A N 1
ATOM 562 C CA . TRP A 1 71 ? 1.071 -0.885 11.482 1.00 82.31 71 TRP A CA 1
ATOM 563 C C . TRP A 1 71 ? -0.191 -0.160 11.954 1.00 82.31 71 TRP A C 1
ATOM 565 O O . TRP A 1 71 ? -0.159 0.460 13.024 1.00 82.31 71 TRP A O 1
ATOM 575 N N . GLN A 1 72 ? -1.298 -0.278 11.218 1.00 84.38 72 GLN A N 1
ATOM 576 C CA . GLN A 1 72 ? -2.589 0.313 11.590 1.00 84.38 72 GLN A CA 1
ATOM 577 C C . GLN A 1 72 ? -3.140 -0.290 12.883 1.00 84.38 72 GLN A C 1
ATOM 579 O O . GLN A 1 72 ? -3.640 0.415 13.752 1.00 84.38 72 GLN A O 1
ATOM 584 N N . ALA A 1 73 ? -2.957 -1.597 13.064 1.00 80.75 73 ALA A N 1
ATOM 585 C CA . ALA A 1 73 ? -3.339 -2.338 14.259 1.00 80.75 73 ALA A CA 1
ATOM 586 C C . ALA A 1 73 ? -2.785 -1.773 15.582 1.00 80.75 73 ALA A C 1
ATOM 588 O O . ALA A 1 73 ? -3.359 -2.029 16.638 1.00 80.75 73 ALA A O 1
ATOM 589 N N . ARG A 1 74 ? -1.673 -1.026 15.556 1.00 78.94 74 ARG A N 1
ATOM 590 C CA . ARG A 1 74 ? -1.071 -0.460 16.775 1.00 78.94 74 ARG A CA 1
ATOM 591 C C . ARG A 1 74 ? -1.745 0.820 17.266 1.00 78.94 74 ARG A C 1
ATOM 593 O O . ARG A 1 74 ? -1.532 1.184 18.418 1.00 78.94 74 ARG A O 1
ATOM 600 N N . ASP A 1 75 ? -2.492 1.511 16.412 1.00 78.31 75 ASP A N 1
ATOM 601 C CA . ASP A 1 75 ? -3.178 2.753 16.764 1.00 78.31 75 ASP A CA 1
ATOM 602 C C . ASP A 1 75 ? -4.360 2.976 15.806 1.00 78.31 75 ASP A C 1
ATOM 604 O O . ASP A 1 75 ? -4.125 3.234 14.625 1.00 78.31 75 ASP A O 1
ATOM 608 N N . PRO A 1 76 ? -5.618 2.915 16.281 1.00 82.94 76 PRO A N 1
ATOM 609 C CA . PRO A 1 76 ? -6.798 3.142 15.447 1.00 82.94 76 PRO A CA 1
ATOM 610 C C . PRO A 1 76 ? -6.790 4.473 14.685 1.00 82.94 76 PRO A C 1
ATOM 612 O O . PRO A 1 76 ? -7.357 4.544 13.598 1.00 82.94 76 PRO A O 1
ATOM 615 N N . ALA A 1 77 ? -6.098 5.507 15.183 1.00 84.06 77 ALA A N 1
ATOM 616 C CA . ALA A 1 77 ? -5.961 6.778 14.466 1.00 84.06 77 ALA A CA 1
ATOM 617 C C . ALA A 1 77 ? -5.266 6.627 13.096 1.00 84.06 77 ALA A C 1
ATOM 619 O O . ALA A 1 77 ? -5.383 7.504 12.244 1.00 84.06 77 ALA A O 1
ATOM 620 N N . ARG A 1 78 ? -4.569 5.508 12.863 1.00 85.44 78 ARG A N 1
ATOM 621 C CA . ARG A 1 78 ? -3.880 5.181 11.607 1.00 85.44 78 ARG A CA 1
ATOM 622 C C . ARG A 1 78 ? -4.793 4.659 10.505 1.00 85.44 78 ARG A C 1
ATOM 624 O O . ARG A 1 78 ? -4.360 4.588 9.359 1.00 85.44 78 ARG A O 1
ATOM 631 N N . LEU A 1 79 ? -6.043 4.311 10.816 1.00 86.44 79 LEU A N 1
ATOM 632 C CA . LEU A 1 79 ? -7.017 3.873 9.808 1.00 86.44 79 LEU A CA 1
ATOM 633 C C . LEU A 1 79 ? -7.400 4.995 8.831 1.00 86.44 79 LEU A C 1
ATOM 635 O O . LEU A 1 79 ? -7.923 4.718 7.762 1.00 86.44 79 LEU A O 1
ATOM 639 N N . THR A 1 80 ? -7.102 6.251 9.170 1.00 86.44 80 THR A N 1
ATOM 640 C CA . THR A 1 80 ? -7.352 7.426 8.318 1.00 86.44 80 THR A CA 1
ATOM 641 C C . THR A 1 80 ? -6.085 8.236 8.034 1.00 86.44 80 THR A C 1
ATOM 643 O O . THR A 1 80 ? -6.156 9.355 7.523 1.00 86.44 80 THR A O 1
ATOM 646 N N . ASP A 1 81 ? -4.910 7.696 8.370 1.00 85.19 81 ASP A N 1
ATOM 647 C CA . ASP A 1 81 ? -3.644 8.412 8.235 1.00 85.19 81 ASP A CA 1
ATOM 648 C C . ASP A 1 81 ? -3.134 8.333 6.790 1.00 85.19 81 ASP A C 1
ATOM 650 O O . ASP A 1 81 ? -2.734 7.276 6.301 1.00 85.19 81 ASP A O 1
ATOM 654 N N . ILE A 1 82 ? -3.185 9.470 6.097 1.00 84.31 82 ILE A N 1
ATOM 655 C CA . ILE A 1 82 ? -2.791 9.633 4.698 1.00 84.31 82 ILE A CA 1
ATOM 656 C C . ILE A 1 82 ? -2.047 10.958 4.533 1.00 84.31 82 ILE A C 1
ATOM 658 O O . ILE A 1 82 ? -2.391 11.970 5.148 1.00 84.31 82 ILE A O 1
ATOM 662 N N . SER A 1 83 ? -0.993 10.955 3.723 1.00 81.94 83 SER A N 1
ATOM 663 C CA . SER A 1 83 ? -0.211 12.152 3.420 1.00 81.94 83 SER A CA 1
ATOM 664 C C . SER A 1 83 ? 0.608 11.968 2.147 1.00 81.94 83 SER A C 1
ATOM 666 O O . SER A 1 83 ? 0.744 10.857 1.636 1.00 81.94 83 SER A O 1
ATOM 668 N N . GLY A 1 84 ? 1.187 13.065 1.664 1.00 78.31 84 GLY A N 1
ATOM 669 C CA . GLY A 1 84 ? 2.100 13.065 0.531 1.00 78.31 84 GLY A CA 1
ATOM 670 C C . GLY A 1 84 ? 1.422 13.419 -0.794 1.00 78.31 84 GLY A C 1
ATOM 671 O O . GLY A 1 84 ? 0.193 13.382 -0.908 1.00 78.31 84 GLY A O 1
ATOM 672 N N . PRO A 1 85 ? 2.224 13.796 -1.800 1.00 79.12 85 PRO A N 1
ATOM 673 C CA . PRO A 1 85 ? 1.721 14.162 -3.116 1.00 79.12 85 PRO A CA 1
ATOM 674 C C . PRO A 1 85 ? 1.040 12.982 -3.818 1.00 79.12 85 PRO A C 1
ATOM 676 O O . PRO A 1 85 ? 1.427 11.831 -3.630 1.00 79.12 85 PRO A O 1
ATOM 679 N N . ARG A 1 86 ? 0.052 13.275 -4.669 1.00 77.69 86 ARG A N 1
ATOM 680 C CA . ARG A 1 86 ? -0.645 12.271 -5.4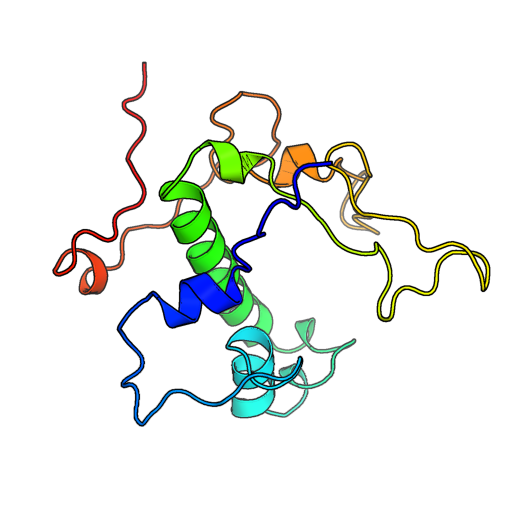97 1.00 77.69 86 ARG A CA 1
ATOM 681 C C . ARG A 1 86 ? 0.175 11.780 -6.690 1.00 77.69 86 ARG A C 1
ATOM 683 O O . ARG A 1 86 ? -0.213 10.819 -7.346 1.00 77.69 86 ARG A O 1
ATOM 690 N N . THR A 1 87 ? 1.282 12.444 -6.995 1.00 73.88 87 THR A N 1
ATOM 691 C CA . THR A 1 87 ? 2.131 12.154 -8.148 1.00 73.88 87 THR A CA 1
ATOM 692 C C . THR A 1 87 ? 3.559 11.858 -7.720 1.00 73.88 87 THR A C 1
ATOM 694 O O . THR A 1 87 ? 4.062 12.389 -6.724 1.00 73.88 87 THR A O 1
ATOM 697 N N . ILE A 1 88 ? 4.221 10.996 -8.495 1.00 67.75 88 ILE A N 1
ATOM 698 C CA . ILE A 1 88 ? 5.645 10.706 -8.330 1.00 67.75 88 ILE A CA 1
ATOM 699 C C . ILE A 1 88 ? 6.417 12.023 -8.494 1.00 67.75 88 ILE A C 1
ATOM 701 O O . ILE A 1 88 ? 6.132 12.804 -9.400 1.00 67.75 88 ILE A O 1
ATOM 705 N N . GLU A 1 89 ? 7.337 12.292 -7.564 1.00 63.88 89 GLU A N 1
ATOM 706 C CA . GLU A 1 89 ? 8.138 13.530 -7.489 1.00 63.88 89 GLU A CA 1
ATOM 707 C C . GLU A 1 89 ? 7.341 14.828 -7.229 1.00 63.88 89 GLU A C 1
ATOM 709 O O . GLU A 1 89 ? 7.919 15.910 -7.177 1.00 63.88 89 GLU A O 1
ATOM 714 N N . GLY A 1 90 ? 6.031 14.740 -6.970 1.00 55.28 90 GLY A N 1
ATOM 715 C CA . GLY A 1 90 ? 5.201 15.891 -6.607 1.00 55.28 90 GLY A CA 1
ATOM 716 C C . GLY A 1 90 ? 4.769 16.777 -7.775 1.00 55.28 90 GLY A C 1
ATOM 717 O O . GLY A 1 90 ? 4.170 17.823 -7.539 1.00 55.28 90 GLY A O 1
ATOM 718 N N . PHE A 1 91 ? 5.018 16.374 -9.023 1.00 53.53 91 PHE A N 1
ATOM 719 C CA . PHE A 1 91 ? 4.529 17.096 -10.199 1.00 53.53 91 PHE A CA 1
ATOM 720 C C . PHE A 1 91 ? 3.011 16.982 -10.304 1.00 53.53 91 PHE A C 1
ATOM 722 O O . PHE A 1 91 ? 2.504 15.926 -10.672 1.00 53.53 91 PHE A O 1
ATOM 729 N N . GLY A 1 92 ? 2.250 18.015 -9.957 1.00 54.28 92 GLY A N 1
ATOM 730 C CA . GLY A 1 92 ? 0.812 17.998 -10.215 1.00 54.28 92 GLY A CA 1
ATOM 731 C C . GLY A 1 92 ? 0.465 18.335 -11.668 1.00 54.28 92 GLY A C 1
ATOM 732 O O . GLY A 1 92 ? 1.337 18.401 -12.536 1.00 54.28 92 GLY A O 1
ATOM 733 N N . PRO A 1 93 ? -0.825 18.579 -11.956 1.00 55.72 93 PRO A N 1
ATOM 734 C CA . PRO A 1 93 ? -1.299 18.921 -13.300 1.00 55.72 93 PRO A CA 1
ATOM 735 C C . PRO A 1 93 ? -0.758 20.265 -13.826 1.00 55.72 93 PRO A C 1
ATOM 737 O O . PRO A 1 93 ? -0.965 20.594 -14.993 1.00 55.72 93 PRO A O 1
ATOM 740 N N . SER A 1 94 ? -0.063 21.041 -12.990 1.00 56.59 94 SER A N 1
ATOM 741 C CA . SER A 1 94 ? 0.740 22.195 -13.388 1.00 56.59 94 SER A CA 1
ATOM 742 C C . SER A 1 94 ? 2.083 22.207 -12.635 1.00 56.59 94 SER A C 1
ATOM 744 O O . SER A 1 94 ? 2.176 21.611 -11.559 1.00 56.59 94 SER A O 1
ATOM 746 N N . PRO A 1 95 ? 3.117 22.896 -13.162 1.00 57.31 95 PRO A N 1
ATOM 747 C CA . PRO A 1 95 ? 4.469 22.913 -12.585 1.00 57.31 95 PRO A CA 1
ATOM 748 C C . PRO A 1 95 ? 4.553 23.366 -11.118 1.00 57.31 95 PRO A C 1
ATOM 750 O O . PRO A 1 95 ? 5.485 22.977 -10.421 1.00 57.31 95 PRO A O 1
ATOM 753 N N . ASP A 1 96 ? 3.570 24.145 -10.651 1.00 58.31 96 ASP A N 1
ATOM 754 C CA . ASP A 1 96 ? 3.585 24.795 -9.332 1.00 58.31 96 ASP A CA 1
ATOM 755 C C . ASP A 1 96 ? 2.549 24.223 -8.347 1.00 58.31 96 ASP A C 1
ATOM 757 O O . ASP A 1 96 ? 2.431 24.699 -7.215 1.00 58.31 96 ASP A O 1
ATOM 761 N N . ALA A 1 97 ? 1.761 23.222 -8.752 1.00 64.00 97 ALA A N 1
ATOM 762 C CA . ALA A 1 97 ? 0.716 22.650 -7.910 1.00 64.00 97 ALA A CA 1
ATOM 763 C C . ALA A 1 97 ? 1.111 21.247 -7.450 1.00 64.00 97 ALA A C 1
ATOM 765 O O . ALA A 1 97 ? 1.103 20.314 -8.240 1.00 64.00 97 ALA A O 1
ATOM 766 N N . VAL A 1 98 ? 1.393 21.074 -6.158 1.00 72.06 98 VAL A N 1
ATOM 767 C CA . VAL A 1 98 ? 1.500 19.742 -5.547 1.00 72.06 98 VAL A CA 1
ATOM 768 C C . VAL A 1 98 ? 0.140 19.379 -4.957 1.00 72.06 98 VAL A C 1
ATOM 770 O O . VAL A 1 98 ? -0.229 19.872 -3.889 1.00 72.06 98 VAL A O 1
ATOM 773 N N . GLU A 1 99 ? -0.626 18.526 -5.636 1.00 78.44 99 GLU A N 1
ATOM 774 C CA . GLU A 1 99 ? -1.878 18.013 -5.071 1.00 78.44 99 GLU A CA 1
ATOM 775 C C . GLU A 1 99 ? -1.568 16.940 -4.017 1.00 78.44 99 GLU A C 1
ATOM 777 O O . GLU A 1 99 ? -0.915 15.940 -4.313 1.00 78.44 99 GLU A O 1
ATOM 782 N N . GLN A 1 100 ? -2.026 17.152 -2.781 1.00 82.06 100 GLN A N 1
ATOM 783 C CA . GLN A 1 100 ? -1.851 16.195 -1.685 1.00 82.06 100 GLN A CA 1
ATOM 784 C C . GLN A 1 100 ? -2.917 15.098 -1.728 1.00 82.06 100 GLN A C 1
ATOM 786 O O . GLN A 1 100 ? -4.058 15.328 -2.131 1.00 82.06 100 GLN A O 1
ATOM 791 N N . SER A 1 101 ? -2.540 13.909 -1.270 1.00 84.12 101 SER A N 1
ATOM 792 C CA . SER A 1 101 ? -3.451 12.791 -1.054 1.00 84.12 101 SER A CA 1
ATOM 793 C C . SER A 1 101 ? -4.283 13.027 0.206 1.00 84.12 101 SER A C 1
ATOM 795 O O . SER A 1 101 ? -3.742 13.369 1.259 1.00 84.12 101 SER A O 1
ATOM 797 N N . THR A 1 102 ? -5.594 12.823 0.105 1.00 89.88 102 THR A N 1
ATOM 798 C CA . THR A 1 102 ? -6.550 12.890 1.219 1.00 89.88 102 THR A CA 1
ATOM 799 C C . THR A 1 102 ? -7.547 11.737 1.110 1.00 89.88 102 THR A C 1
ATOM 801 O O . THR A 1 102 ? -7.656 11.105 0.059 1.00 89.88 102 THR A O 1
ATOM 804 N N . VAL A 1 103 ? -8.244 11.419 2.204 1.00 91.62 103 VAL A N 1
ATOM 805 C CA . VAL A 1 103 ? -9.140 10.248 2.281 1.00 91.62 103 VAL A CA 1
ATOM 806 C C . VAL A 1 103 ? -10.312 10.304 1.292 1.00 91.62 103 VAL A C 1
ATOM 808 O O . VAL A 1 103 ? -10.792 9.266 0.863 1.00 91.62 103 VAL A O 1
ATOM 811 N N . ASP A 1 104 ? -10.734 11.499 0.896 1.00 93.31 104 ASP A N 1
ATOM 812 C CA . ASP A 1 104 ? -11.821 11.774 -0.050 1.00 93.31 104 ASP A CA 1
ATOM 813 C C . ASP A 1 104 ? -11.368 11.751 -1.520 1.00 93.31 104 ASP A C 1
ATOM 815 O O . ASP A 1 104 ? -12.179 11.874 -2.435 1.00 93.31 104 ASP A O 1
ATOM 819 N N . LYS A 1 105 ? -10.064 11.611 -1.790 1.00 90.88 105 LYS A N 1
ATOM 820 C CA . LYS A 1 105 ? -9.562 11.555 -3.167 1.00 90.88 105 LYS A CA 1
ATOM 821 C C . LYS A 1 105 ? -9.733 10.158 -3.726 1.00 90.88 105 LYS A C 1
ATOM 823 O O . LYS A 1 105 ? -9.285 9.181 -3.131 1.00 90.88 105 LYS A O 1
ATOM 828 N N . SER A 1 106 ? -10.309 10.082 -4.918 1.00 93.25 106 SER A N 1
ATOM 829 C CA . SER A 1 106 ? -10.452 8.822 -5.629 1.00 93.25 106 SER A CA 1
ATOM 830 C C . SER A 1 106 ? -9.101 8.271 -6.092 1.00 93.25 106 SER A C 1
ATOM 832 O O . SER A 1 106 ? -8.238 8.993 -6.615 1.00 93.25 106 SER A O 1
ATOM 834 N N . VAL A 1 107 ? -8.945 6.968 -5.899 1.00 91.31 107 VAL A N 1
ATOM 835 C CA . VAL A 1 107 ? -7.945 6.111 -6.520 1.00 91.31 107 VAL A CA 1
ATOM 836 C C . VAL A 1 107 ? -8.534 5.597 -7.825 1.00 91.31 107 VAL A C 1
ATOM 838 O O . VAL A 1 107 ? -9.644 5.065 -7.850 1.00 91.31 107 VAL A O 1
ATOM 841 N N . TRP A 1 108 ? -7.782 5.783 -8.908 1.00 91.00 108 TRP A N 1
ATOM 842 C CA . TRP A 1 108 ? -8.187 5.321 -10.225 1.00 91.00 108 TRP A CA 1
ATOM 843 C C . TRP A 1 108 ? -8.069 3.800 -10.313 1.00 91.00 108 TRP A C 1
ATOM 845 O O . TRP A 1 108 ? -6.974 3.258 -10.144 1.00 91.00 108 TRP A O 1
ATOM 855 N N . MET A 1 109 ? -9.177 3.117 -10.599 1.00 91.75 109 MET A N 1
ATOM 856 C CA . MET A 1 109 ? -9.219 1.648 -10.676 1.00 91.75 109 MET A CA 1
ATOM 857 C C . MET A 1 109 ? -9.056 1.121 -12.109 1.00 91.75 109 MET A C 1
ATOM 859 O O . MET A 1 109 ? -8.942 -0.088 -12.338 1.00 91.75 109 MET A O 1
ATOM 863 N N . GLY A 1 110 ? -9.004 2.022 -13.091 1.00 90.38 110 GLY A N 1
ATOM 864 C CA . GLY A 1 110 ? -8.827 1.677 -14.494 1.00 90.38 110 GLY A CA 1
ATOM 865 C C . GLY A 1 110 ? -9.942 0.792 -15.026 1.00 90.38 110 GLY A C 1
ATOM 866 O O . GLY A 1 110 ? -11.118 1.066 -14.835 1.00 90.38 110 GLY A O 1
ATOM 867 N N . PHE A 1 111 ? -9.576 -0.268 -15.742 1.00 91.75 111 PHE A N 1
ATOM 868 C CA . PHE A 1 111 ? -10.552 -1.191 -16.326 1.00 91.75 111 PHE A CA 1
ATOM 869 C C . PHE A 1 111 ? -11.113 -2.205 -15.314 1.00 91.75 111 PHE A C 1
ATOM 871 O O . PHE A 1 111 ? -11.924 -3.047 -15.694 1.00 91.75 111 PHE A O 1
ATOM 878 N N . MET A 1 112 ? -10.668 -2.170 -14.052 1.00 89.25 112 MET A N 1
ATOM 879 C CA . MET A 1 112 ? -11.085 -3.134 -13.029 1.00 89.25 112 MET A CA 1
ATOM 880 C C . MET A 1 112 ? -12.435 -2.786 -12.390 1.00 89.25 112 MET A C 1
ATOM 882 O O . MET A 1 112 ? -13.083 -3.675 -11.841 1.00 89.25 112 MET A O 1
ATOM 886 N N . GLY A 1 113 ? -12.872 -1.527 -12.461 1.00 92.69 113 GLY A N 1
ATOM 887 C CA . GLY A 1 113 ? -14.130 -1.076 -11.871 1.00 92.69 113 GLY A CA 1
ATOM 888 C C . GLY A 1 113 ? -14.209 0.440 -11.740 1.00 92.69 113 GLY A C 1
ATOM 889 O O . GLY A 1 113 ? -13.376 1.159 -12.289 1.00 92.69 113 GLY A O 1
ATOM 890 N N . ASP A 1 114 ? -15.218 0.900 -11.002 1.00 95.44 114 ASP A N 1
ATOM 891 C CA . ASP A 1 114 ? -15.386 2.314 -10.675 1.00 95.44 114 ASP A CA 1
ATOM 892 C C . ASP A 1 114 ? -14.267 2.805 -9.745 1.00 95.44 114 ASP A C 1
ATOM 894 O O . ASP A 1 114 ? -13.737 2.043 -8.932 1.00 95.44 114 ASP A O 1
ATOM 898 N N . ASP A 1 115 ? -13.925 4.089 -9.854 1.00 96.00 115 ASP A N 1
ATOM 899 C CA . ASP A 1 115 ? -12.951 4.734 -8.976 1.00 96.00 115 ASP A CA 1
ATOM 900 C C . ASP A 1 115 ? -13.448 4.754 -7.522 1.00 96.00 115 ASP A C 1
ATOM 902 O O . ASP A 1 115 ? -14.624 5.004 -7.247 1.00 96.00 115 ASP A O 1
ATOM 906 N N . ILE A 1 116 ? -12.537 4.521 -6.575 1.00 94.88 116 ILE A N 1
ATOM 907 C CA . ILE A 1 116 ? -12.868 4.353 -5.152 1.00 94.88 116 ILE A CA 1
ATOM 908 C C . ILE A 1 116 ? -12.149 5.422 -4.336 1.00 94.88 116 ILE A C 1
ATOM 910 O O . ILE A 1 116 ? -10.962 5.664 -4.540 1.00 94.88 116 ILE A O 1
ATOM 914 N N . GLU A 1 117 ? -12.840 6.069 -3.398 1.00 95.12 117 GLU A N 1
ATOM 915 C CA . GLU A 1 117 ? -12.202 7.003 -2.463 1.00 95.12 117 GLU A CA 1
ATOM 916 C C . GLU A 1 117 ? -11.123 6.303 -1.627 1.00 95.12 117 GLU A C 1
ATOM 918 O O . GLU A 1 117 ? -11.338 5.205 -1.111 1.00 95.12 117 GLU A O 1
ATOM 923 N N . ALA A 1 118 ? -9.967 6.950 -1.458 1.00 93.50 118 ALA A N 1
ATOM 924 C CA . ALA A 1 118 ? -8.830 6.379 -0.743 1.00 93.50 118 ALA A CA 1
ATOM 925 C C . ALA A 1 118 ? -9.218 5.874 0.654 1.00 93.50 118 ALA A C 1
ATOM 927 O O . ALA A 1 118 ? -8.830 4.773 1.030 1.00 93.50 118 ALA A O 1
ATOM 928 N N . GLY A 1 119 ? -10.038 6.631 1.390 1.00 93.38 119 GLY A N 1
ATOM 929 C CA . GLY A 1 119 ? -10.527 6.279 2.723 1.00 93.38 119 GLY A CA 1
ATOM 930 C C . GLY A 1 119 ? -11.275 4.948 2.771 1.00 93.38 119 GLY A C 1
ATOM 931 O O . GLY A 1 119 ? -11.129 4.203 3.738 1.00 93.38 119 GLY A O 1
ATOM 932 N N . ALA A 1 120 ? -11.996 4.593 1.705 1.00 94.56 120 ALA A N 1
ATOM 933 C CA . ALA A 1 120 ? -12.725 3.331 1.631 1.00 94.56 120 ALA A CA 1
ATOM 934 C C . ALA A 1 120 ? -11.806 2.104 1.442 1.00 94.56 120 ALA A C 1
ATOM 936 O O . ALA A 1 120 ? -12.245 0.967 1.636 1.00 94.56 120 ALA A O 1
ATOM 937 N N . LEU A 1 121 ? -10.535 2.331 1.087 1.00 93.56 121 LEU A N 1
ATOM 938 C CA . LEU A 1 121 ? -9.497 1.314 0.900 1.00 93.56 121 LEU A CA 1
ATOM 939 C C . LEU A 1 121 ? -8.542 1.200 2.101 1.00 93.56 121 LEU A C 1
ATOM 941 O O . LEU A 1 121 ? -7.743 0.270 2.141 1.00 93.56 121 LEU A O 1
ATOM 945 N N . LEU A 1 122 ? -8.597 2.123 3.072 1.00 91.38 122 LEU A N 1
ATOM 946 C CA . LEU A 1 122 ? -7.622 2.163 4.170 1.00 91.38 122 LEU A CA 1
ATOM 947 C C . LEU A 1 122 ? -7.811 1.057 5.212 1.00 91.38 122 LEU A C 1
ATOM 949 O O . LEU A 1 122 ? -6.846 0.682 5.866 1.00 91.38 122 LEU A O 1
ATOM 953 N N . ASP A 1 123 ? -9.023 0.532 5.392 1.00 91.88 123 ASP A N 1
ATOM 954 C CA . ASP A 1 123 ? -9.313 -0.478 6.415 1.00 91.88 123 ASP A CA 1
ATOM 955 C C . ASP A 1 123 ? -9.703 -1.826 5.800 1.00 91.88 123 ASP A C 1
ATOM 957 O O . ASP A 1 123 ? -10.835 -2.023 5.356 1.00 91.88 123 ASP A O 1
ATOM 961 N N . THR A 1 124 ? -8.783 -2.790 5.872 1.00 92.31 124 THR A N 1
ATOM 962 C CA . THR A 1 124 ? -8.960 -4.165 5.370 1.00 92.31 124 THR A CA 1
ATOM 963 C C . THR A 1 124 ? -10.163 -4.901 5.965 1.00 92.31 124 THR A C 1
ATOM 965 O O . THR A 1 124 ? -10.744 -5.763 5.303 1.00 92.31 124 THR A O 1
ATOM 968 N N . MET A 1 125 ? -10.574 -4.554 7.190 1.00 90.75 125 MET A N 1
ATOM 969 C CA . MET A 1 125 ? -11.682 -5.199 7.902 1.00 90.75 125 MET A CA 1
ATOM 970 C C . MET A 1 125 ? -12.958 -4.351 7.958 1.00 90.75 125 MET A C 1
ATOM 972 O O . MET A 1 125 ? -13.929 -4.797 8.570 1.00 90.75 125 MET A O 1
ATOM 976 N N . ASN A 1 126 ? -12.959 -3.153 7.366 1.00 89.50 126 ASN A N 1
ATOM 977 C CA . ASN A 1 126 ? -14.095 -2.228 7.368 1.00 89.50 126 ASN A CA 1
ATOM 978 C C . ASN A 1 126 ? -14.724 -2.020 8.765 1.00 89.50 126 ASN A C 1
ATOM 980 O O . ASN A 1 126 ? -15.933 -2.156 8.963 1.00 89.50 126 ASN A O 1
ATOM 984 N N . ARG A 1 127 ? -13.896 -1.725 9.773 1.00 83.62 127 ARG A N 1
ATOM 985 C CA . ARG A 1 127 ? -14.302 -1.631 11.186 1.00 83.62 127 ARG A CA 1
ATOM 986 C C . ARG A 1 127 ? -15.252 -0.463 11.452 1.00 83.62 127 ARG A C 1
ATOM 988 O O . ARG A 1 127 ? -16.072 -0.559 12.358 1.00 83.62 127 ARG A O 1
ATOM 995 N N . GLU A 1 128 ? -15.155 0.608 10.667 1.00 81.81 128 GLU A N 1
ATOM 996 C CA . GLU A 1 128 ? -16.016 1.797 10.770 1.00 81.81 128 GLU A CA 1
ATOM 997 C C . GLU A 1 128 ? -17.168 1.810 9.744 1.00 81.81 128 GLU A C 1
ATOM 999 O O . GLU A 1 128 ? -17.884 2.802 9.635 1.00 81.81 128 GLU A O 1
ATOM 1004 N N . ALA A 1 129 ? -17.378 0.711 9.007 1.00 77.00 129 ALA A N 1
ATOM 1005 C CA . ALA A 1 129 ? -18.445 0.540 8.011 1.00 77.00 129 ALA A CA 1
ATOM 1006 C C . ALA A 1 129 ? -18.447 1.544 6.829 1.00 77.00 129 ALA A C 1
ATOM 1008 O O . ALA A 1 129 ? -19.433 1.618 6.097 1.00 77.00 129 ALA A O 1
ATOM 1009 N N . GLY A 1 130 ? -17.354 2.287 6.615 1.00 83.69 130 GLY A N 1
ATOM 1010 C CA . GLY A 1 130 ? -17.172 3.227 5.497 1.00 83.69 130 GLY A CA 1
ATOM 1011 C C . GLY A 1 130 ? -16.313 2.707 4.334 1.00 83.69 130 GLY A C 1
ATOM 1012 O O . GLY A 1 130 ? -16.112 3.425 3.360 1.00 83.69 130 GLY A O 1
ATOM 1013 N N . GLY A 1 131 ? -15.781 1.487 4.436 1.00 91.75 131 GLY A N 1
ATOM 1014 C CA . GLY A 1 131 ? -14.877 0.877 3.460 1.00 91.75 131 GLY A CA 1
ATOM 1015 C C . GLY A 1 131 ? -15.500 -0.220 2.599 1.00 91.75 131 GLY A C 1
ATOM 1016 O O . GLY A 1 131 ? -16.630 -0.657 2.818 1.00 91.75 131 GLY A O 1
ATOM 1017 N N . VAL A 1 132 ? -14.725 -0.689 1.618 1.00 93.81 132 VAL A N 1
ATOM 1018 C CA . VAL A 1 132 ? -15.136 -1.724 0.644 1.00 93.81 132 VAL A CA 1
ATOM 1019 C C . VAL A 1 132 ? -14.447 -3.078 0.851 1.00 93.81 132 VAL A C 1
ATOM 1021 O O . VAL A 1 132 ? -14.797 -4.058 0.196 1.00 93.81 132 VAL A O 1
ATOM 1024 N N . LEU A 1 133 ? -13.469 -3.153 1.756 1.00 94.06 133 LEU A N 1
ATOM 1025 C CA . LEU A 1 133 ? -12.670 -4.355 2.006 1.00 94.06 133 LEU A CA 1
ATOM 1026 C C . LEU A 1 133 ? -13.268 -5.209 3.135 1.00 94.06 133 LEU A C 1
ATOM 1028 O O . LEU A 1 133 ? -13.934 -4.707 4.038 1.00 94.06 133 LEU A O 1
ATOM 1032 N N . CYS A 1 134 ? -13.045 -6.524 3.089 1.00 94.25 134 CYS A N 1
ATOM 1033 C CA . CYS A 1 134 ? -13.484 -7.441 4.144 1.00 94.25 134 CYS A CA 1
ATOM 1034 C C . CYS A 1 134 ? -12.575 -8.674 4.226 1.00 94.25 134 CYS A C 1
ATOM 1036 O O . CYS A 1 134 ? -13.001 -9.813 4.027 1.00 94.25 134 CYS A O 1
ATOM 1038 N N . TYR A 1 135 ? -11.291 -8.452 4.489 1.00 92.88 135 TYR A N 1
ATOM 1039 C CA . TYR A 1 135 ? -10.317 -9.518 4.684 1.00 92.88 135 TYR A CA 1
ATOM 1040 C C . TYR A 1 135 ? -9.432 -9.247 5.896 1.00 92.88 135 TYR A C 1
ATOM 1042 O O . TYR A 1 135 ? -9.336 -8.136 6.408 1.00 92.88 135 TYR A O 1
ATOM 1050 N N . LYS A 1 136 ? -8.778 -10.302 6.375 1.00 90.12 136 LYS A N 1
ATOM 1051 C CA . LYS A 1 136 ? -7.768 -10.218 7.426 1.00 90.12 136 LYS A CA 1
ATOM 1052 C C . LYS A 1 136 ? -6.627 -11.164 7.104 1.00 90.12 136 LYS A C 1
ATOM 1054 O O . LYS A 1 136 ? -6.841 -12.201 6.479 1.00 90.12 136 LYS A O 1
ATOM 1059 N N . TYR A 1 137 ? -5.452 -10.838 7.616 1.00 87.81 137 TYR A N 1
ATOM 1060 C CA . TYR A 1 137 ? -4.319 -11.747 7.605 1.00 87.81 137 TYR A CA 1
ATOM 1061 C C . TYR A 1 137 ? -4.368 -12.689 8.800 1.00 87.81 137 TYR A C 1
ATOM 1063 O O . TYR A 1 137 ? -4.788 -12.307 9.896 1.00 87.81 137 TYR A O 1
ATOM 1071 N N . GLU A 1 138 ? -3.937 -13.928 8.587 1.00 84.38 138 GLU A N 1
ATOM 1072 C CA . GLU A 1 138 ? -3.635 -14.819 9.698 1.00 84.38 138 GLU A CA 1
ATOM 1073 C C . GLU A 1 138 ? -2.338 -14.372 10.377 1.00 84.38 138 GLU A C 1
ATOM 1075 O O . GLU A 1 138 ? -1.377 -13.967 9.720 1.00 84.38 138 GLU A O 1
ATOM 1080 N N . ASP A 1 139 ? -2.319 -14.425 11.709 1.00 71.94 139 ASP A N 1
ATOM 1081 C CA . ASP A 1 139 ? -1.121 -14.090 12.470 1.00 71.94 139 ASP A CA 1
ATOM 1082 C C . ASP A 1 139 ? -0.010 -15.086 12.120 1.00 71.94 139 ASP A C 1
ATOM 1084 O O . ASP A 1 139 ? -0.166 -16.297 12.297 1.00 71.94 139 ASP A O 1
ATOM 1088 N N . SER A 1 140 ? 1.142 -14.579 11.676 1.00 68.88 140 SER A N 1
ATOM 1089 C CA . SER A 1 140 ? 2.315 -15.433 11.512 1.00 68.88 140 SER A CA 1
ATOM 1090 C C . SER A 1 140 ? 2.690 -16.057 12.866 1.00 68.88 140 SER A C 1
ATOM 1092 O O . SER A 1 140 ? 2.854 -15.324 13.851 1.00 68.88 140 SER A O 1
ATOM 1094 N N . PRO A 1 141 ? 2.910 -17.384 12.947 1.00 63.09 141 PRO A N 1
ATOM 1095 C CA . PRO A 1 141 ? 3.378 -18.036 14.172 1.00 63.09 141 PRO A CA 1
ATOM 1096 C C . PRO A 1 141 ? 4.666 -17.412 14.735 1.00 63.09 141 PRO A C 1
ATOM 1098 O O . PRO A 1 141 ? 4.899 -17.439 15.942 1.00 63.09 141 PRO A O 1
ATOM 1101 N N . LEU A 1 142 ? 5.478 -16.788 13.873 1.00 60.34 142 LEU A N 1
ATOM 1102 C CA . LEU A 1 142 ? 6.708 -16.087 14.251 1.00 60.34 142 LEU A CA 1
ATOM 1103 C C . LEU A 1 142 ? 6.447 -14.781 15.027 1.00 60.34 142 LEU A C 1
ATOM 1105 O O . LEU A 1 142 ? 7.318 -14.327 15.769 1.00 60.34 142 LEU A O 1
ATOM 1109 N N . LEU A 1 143 ? 5.252 -14.191 14.904 1.00 60.81 143 LEU A N 1
ATOM 1110 C CA . LEU A 1 143 ? 4.843 -12.974 15.617 1.00 60.81 143 LEU A CA 1
ATOM 1111 C C . LEU A 1 143 ? 4.200 -13.262 16.980 1.00 60.81 143 LEU A C 1
ATOM 1113 O O . LEU A 1 143 ? 4.260 -12.414 17.874 1.00 60.81 143 LEU A O 1
ATOM 1117 N N . ALA A 1 144 ? 3.639 -14.462 17.174 1.00 56.28 144 ALA A N 1
ATOM 1118 C CA . ALA A 1 144 ? 3.032 -14.885 18.440 1.00 56.28 144 ALA A CA 1
ATOM 1119 C C . ALA A 1 144 ? 4.034 -14.878 19.608 1.00 56.28 144 ALA A C 1
ATOM 1121 O O . ALA A 1 144 ? 3.673 -14.560 20.737 1.00 56.28 144 ALA A O 1
ATOM 1122 N N . VAL A 1 145 ? 5.313 -15.138 19.328 1.00 53.78 145 VAL A N 1
ATOM 1123 C CA . VAL A 1 145 ? 6.397 -15.106 20.324 1.00 53.78 145 VAL A CA 1
ATOM 1124 C C . VAL A 1 145 ? 6.723 -13.670 20.780 1.00 53.78 145 VAL A C 1
ATOM 1126 O O . VAL A 1 145 ? 7.435 -13.478 21.763 1.00 53.78 145 VAL A O 1
ATOM 1129 N N . ARG A 1 146 ? 6.226 -12.639 20.077 1.00 54.62 146 ARG A N 1
ATOM 1130 C CA . ARG A 1 146 ? 6.651 -11.238 20.253 1.00 54.62 146 ARG A CA 1
ATOM 1131 C C . ARG A 1 146 ? 5.521 -10.245 20.543 1.00 54.62 146 ARG A C 1
ATOM 1133 O O . ARG A 1 146 ? 5.769 -9.045 20.501 1.00 54.62 146 ARG A O 1
ATOM 1140 N N . ASN A 1 147 ? 4.310 -10.716 20.859 1.00 56.66 147 ASN A N 1
ATOM 1141 C CA . ASN A 1 147 ? 3.127 -9.876 21.128 1.00 56.66 147 ASN A CA 1
ATOM 1142 C C . ASN A 1 147 ? 2.793 -8.876 19.996 1.00 56.66 147 ASN A C 1
ATOM 1144 O O . ASN A 1 147 ? 2.270 -7.793 20.245 1.00 56.66 147 ASN A O 1
ATOM 1148 N N . LEU A 1 148 ? 3.092 -9.234 18.742 1.00 57.62 148 LEU A N 1
ATOM 1149 C CA . LEU A 1 148 ? 2.827 -8.416 17.552 1.00 57.62 148 LEU A CA 1
ATOM 1150 C C . LEU A 1 148 ? 1.590 -8.928 16.804 1.00 57.62 148 LEU A C 1
ATOM 1152 O O . LEU A 1 148 ? 1.681 -9.336 15.651 1.00 57.62 148 LEU A O 1
ATOM 1156 N N . GLN A 1 149 ? 0.445 -8.955 17.484 1.00 58.56 149 GLN A N 1
ATOM 1157 C CA . GLN A 1 149 ? -0.820 -9.417 16.908 1.00 58.56 149 GLN A CA 1
ATOM 1158 C C . GLN A 1 149 ? -1.662 -8.236 16.433 1.00 58.56 149 GLN A C 1
ATOM 1160 O O . GLN A 1 149 ? -1.695 -7.189 17.084 1.00 58.56 149 GLN A O 1
ATOM 1165 N N . ILE A 1 150 ? -2.382 -8.417 15.325 1.00 60.88 150 ILE A N 1
ATOM 1166 C CA . ILE A 1 150 ? -3.456 -7.494 14.946 1.00 60.88 150 ILE A CA 1
A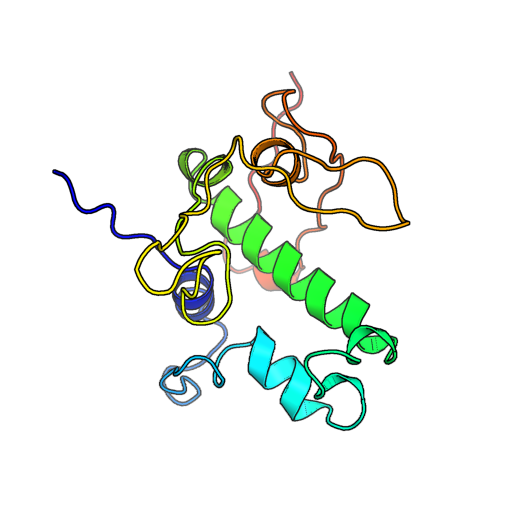TOM 1167 C C . ILE A 1 150 ? -4.554 -7.647 16.010 1.00 60.88 150 ILE A C 1
ATOM 1169 O O . ILE A 1 150 ? -5.044 -8.769 16.187 1.00 60.88 150 ILE A O 1
ATOM 1173 N N . PRO A 1 151 ? -4.954 -6.582 16.741 1.00 57.72 151 PRO A N 1
ATOM 1174 C CA . PRO A 1 151 ? -6.022 -6.680 17.718 1.00 57.72 151 PRO A CA 1
ATOM 1175 C C . PRO A 1 151 ? -7.252 -7.268 17.041 1.00 57.72 151 PRO A C 1
ATOM 1177 O O . PRO A 1 151 ? -7.780 -6.722 16.067 1.00 57.72 151 PRO A O 1
ATOM 1180 N N . ARG A 1 152 ? -7.691 -8.417 17.550 1.00 56.72 152 ARG A N 1
ATOM 1181 C CA . ARG A 1 152 ? -8.939 -9.026 17.113 1.00 56.72 152 ARG A CA 1
ATOM 1182 C C . ARG A 1 152 ? -10.042 -8.095 17.583 1.00 56.72 152 ARG A C 1
ATOM 1184 O O . ARG A 1 152 ? -10.195 -7.904 18.789 1.00 56.72 152 ARG A O 1
ATOM 1191 N N . SER A 1 153 ? -10.805 -7.515 16.660 1.00 51.91 153 SER A N 1
ATOM 1192 C CA . SER A 1 153 ? -12.086 -6.949 17.058 1.00 51.91 153 SER A CA 1
ATOM 1193 C C . SER A 1 153 ? -12.891 -8.093 17.670 1.00 51.91 153 SER A C 1
ATOM 1195 O O . SER A 1 153 ? -13.088 -9.143 17.048 1.00 51.91 153 SER A O 1
ATOM 1197 N N . GLN A 1 154 ? -13.302 -7.932 18.927 1.00 38.19 154 GLN A N 1
ATOM 1198 C CA . GLN A 1 154 ? -14.436 -8.709 19.393 1.00 38.19 154 GLN A CA 1
ATOM 1199 C C . GLN A 1 154 ? -15.593 -8.259 18.512 1.00 38.19 154 GLN A C 1
ATOM 1201 O O . GLN A 1 154 ? -15.897 -7.068 18.457 1.00 38.19 154 GLN A O 1
ATOM 1206 N N . LYS A 1 155 ? -16.161 -9.189 17.741 1.00 35.09 155 LYS A N 1
ATOM 1207 C CA . LYS A 1 155 ? -17.453 -8.933 17.115 1.00 35.09 155 LYS A CA 1
ATOM 1208 C C . LYS A 1 155 ? -18.399 -8.495 18.236 1.00 35.09 155 LYS A C 1
ATOM 1210 O O . LYS A 1 155 ? -18.495 -9.211 19.234 1.00 35.09 155 LYS A O 1
ATOM 1215 N N . ALA A 1 156 ? -18.996 -7.315 18.085 1.00 36.34 156 ALA A N 1
ATOM 1216 C CA . ALA A 1 156 ? -20.216 -6.981 18.805 1.00 36.34 156 ALA A CA 1
ATOM 1217 C C . ALA A 1 156 ? -21.333 -7.944 18.377 1.00 36.34 156 ALA A C 1
ATOM 1219 O O . ALA A 1 156 ? -21.295 -8.396 17.204 1.00 36.34 156 ALA A O 1
#

Secondary structure (DSSP, 8-state):
--------HHHHHHHSTTS-TTT-PPP-TTSSHHHHHHHHH-GGGGSTTTGGGSTHHHHHHHHHHHHHHHHHTT-GGGGG---SBSSGGG--SSTT--PBP-TTSEEP-GGGSS-EEHHHHS-TT-TTS--S----PPPPHHHHTTT-PPPPPPP-

InterPro domains:
  IPR002227 Tyrosinase copper-binding domain [PF00264] (17-74)
  IPR002227 Tyrosinase copper-binding domain [PS00498] (54-65)
  IPR008922 Di-copper centre-containing domain superfamily [G3DSA:1.10.1280.10] (1-137)
  IPR008922 Di-copper centre-containing domain superfamily [SSF48056] (32-143)
  IPR050316 Tyrosinase and Hemocyanin [PTHR11474] (27-139)

Radius of gyration: 17.17 Å; chains: 1; bounding box: 44×43×38 Å